Protein AF-A0A7W5LSJ2-F1 (afdb_monomer_lite)

pLDDT: mean 82.45, std 8.75, range [53.53, 94.0]

Sequence (167 aa):
MADPLIAWVVIVLGVTVALAVIAGFVVGTEAARPICLVVLALAAIGATAGIVGGLSRESAAGEIISAALGLLGGVVTYLFYTDTSRGNAVSFSALAFTCSLFLAFIEAANLRVHPDSYVFWRGECARIFSSKDVFESEATAAMVDDSFSKICRAVLNTEEQDLGLPR

Structure (mmCIF, N/CA/C/O backbone):
data_AF-A0A7W5LSJ2-F1
#
_entry.id   AF-A0A7W5LSJ2-F1
#
loop_
_atom_site.group_PDB
_atom_site.id
_atom_site.type_symbol
_atom_site.label_atom_id
_atom_site.label_alt_id
_atom_site.label_comp_id
_atom_site.label_asym_id
_atom_site.label_entity_id
_atom_site.label_seq_id
_atom_site.pdbx_PDB_ins_code
_atom_site.Cartn_x
_atom_site.Cartn_y
_atom_site.Cartn_z
_atom_site.occupancy
_atom_site.B_iso_or_equiv
_atom_site.auth_seq_id
_atom_site.auth_comp_id
_atom_site.auth_asym_id
_atom_site.auth_atom_id
_atom_site.pdbx_PDB_model_num
ATOM 1 N N . MET A 1 1 ? -3.322 -10.236 -11.792 1.00 53.53 1 MET A N 1
ATOM 2 C CA . MET A 1 1 ? -3.091 -9.139 -10.829 1.00 53.53 1 MET A CA 1
ATOM 3 C C . MET A 1 1 ? -4.311 -9.080 -9.935 1.00 53.53 1 MET A C 1
ATOM 5 O O . MET A 1 1 ? -5.410 -9.164 -10.472 1.00 53.53 1 MET A O 1
ATOM 9 N N . ALA A 1 2 ? -4.144 -9.066 -8.612 1.00 63.50 2 ALA A N 1
ATOM 10 C CA . ALA A 1 2 ? -5.288 -8.885 -7.725 1.00 63.50 2 ALA A CA 1
ATOM 11 C C . ALA A 1 2 ? -5.859 -7.480 -7.957 1.00 63.50 2 ALA A C 1
ATOM 13 O O . ALA A 1 2 ? -5.105 -6.512 -8.037 1.00 63.50 2 ALA A O 1
ATOM 14 N N . ASP A 1 3 ? -7.175 -7.388 -8.123 1.00 86.81 3 ASP A N 1
ATOM 15 C CA . ASP A 1 3 ? -7.869 -6.106 -8.211 1.00 86.81 3 ASP A CA 1
ATOM 16 C C . ASP A 1 3 ? -7.625 -5.331 -6.898 1.00 86.81 3 ASP A C 1
ATOM 18 O O . ASP A 1 3 ? -7.761 -5.932 -5.822 1.00 86.81 3 ASP A O 1
ATOM 22 N N . PRO A 1 4 ? -7.260 -4.034 -6.935 1.00 86.00 4 PRO A N 1
ATOM 23 C CA . PRO A 1 4 ? -7.092 -3.224 -5.728 1.00 86.00 4 PRO A CA 1
ATOM 24 C C . PRO A 1 4 ? -8.313 -3.278 -4.795 1.00 86.00 4 PRO A C 1
ATOM 26 O O . PRO A 1 4 ? -8.150 -3.198 -3.579 1.00 86.00 4 PRO A O 1
ATOM 29 N N . LEU A 1 5 ? -9.523 -3.492 -5.324 1.00 88.81 5 LEU A N 1
ATOM 30 C CA . LEU A 1 5 ? -10.729 -3.704 -4.520 1.00 88.81 5 LEU A CA 1
ATOM 31 C C . LEU A 1 5 ? -10.684 -5.016 -3.729 1.00 88.81 5 LEU A C 1
ATOM 33 O O . LEU A 1 5 ? -11.071 -5.046 -2.562 1.00 88.81 5 LEU A O 1
ATOM 37 N N . ILE A 1 6 ? -10.186 -6.097 -4.333 1.00 91.31 6 ILE A N 1
ATOM 38 C CA . ILE A 1 6 ? -10.040 -7.389 -3.651 1.00 91.31 6 ILE A CA 1
ATOM 39 C C . ILE A 1 6 ? -8.989 -7.264 -2.545 1.00 91.31 6 ILE A C 1
ATOM 41 O O . ILE A 1 6 ? -9.245 -7.679 -1.414 1.00 91.31 6 ILE A O 1
ATOM 45 N N . ALA A 1 7 ? -7.844 -6.640 -2.844 1.00 89.12 7 ALA A N 1
ATOM 46 C CA . ALA A 1 7 ? -6.806 -6.370 -1.850 1.00 89.12 7 ALA A CA 1
ATOM 47 C C . ALA A 1 7 ? -7.350 -5.536 -0.679 1.00 89.12 7 ALA A C 1
ATOM 49 O O . ALA A 1 7 ? -7.139 -5.886 0.482 1.00 89.12 7 ALA A O 1
ATOM 50 N N . TRP A 1 8 ? -8.127 -4.488 -0.975 1.00 93.12 8 TRP A N 1
ATOM 51 C CA . TRP A 1 8 ? -8.777 -3.656 0.036 1.00 93.12 8 TRP A CA 1
ATOM 52 C C . TRP A 1 8 ? -9.669 -4.476 0.972 1.00 93.12 8 TRP A C 1
ATOM 54 O O . TRP A 1 8 ? -9.497 -4.423 2.190 1.00 93.12 8 TRP A O 1
ATOM 64 N N . VAL A 1 9 ? -10.588 -5.276 0.416 1.00 94.00 9 VAL A N 1
ATOM 65 C CA . VAL A 1 9 ? -11.528 -6.090 1.205 1.00 94.00 9 VAL A CA 1
ATOM 66 C C . VAL A 1 9 ? -10.777 -7.082 2.092 1.00 94.00 9 VAL A C 1
ATOM 68 O O . VAL A 1 9 ? -11.093 -7.207 3.277 1.00 94.00 9 VAL A O 1
ATOM 71 N N . VAL A 1 10 ? -9.764 -7.757 1.543 1.00 93.44 10 VAL A N 1
ATOM 72 C CA . VAL A 1 10 ? -8.959 -8.741 2.281 1.00 93.44 10 VAL A CA 1
ATOM 73 C C . VAL A 1 10 ? -8.215 -8.086 3.442 1.00 93.44 10 VAL A C 1
ATOM 75 O O . VAL A 1 10 ? -8.225 -8.625 4.547 1.00 93.44 10 VAL A O 1
ATOM 78 N N . ILE A 1 11 ? -7.613 -6.915 3.228 1.00 92.50 11 ILE A N 1
ATOM 79 C CA . ILE A 1 11 ? -6.856 -6.209 4.267 1.00 92.50 11 ILE A CA 1
ATOM 80 C C . ILE A 1 11 ? -7.792 -5.687 5.359 1.00 92.50 11 ILE A C 1
ATOM 82 O O . ILE A 1 11 ? -7.531 -5.915 6.540 1.00 92.50 11 ILE A O 1
ATOM 86 N N . VAL A 1 12 ? -8.904 -5.040 4.992 1.00 93.12 12 VAL A N 1
ATOM 87 C CA . VAL A 1 12 ? -9.864 -4.496 5.967 1.00 93.12 12 VAL A CA 1
ATOM 88 C C . VAL A 1 12 ? -10.459 -5.610 6.819 1.00 93.12 12 VAL A C 1
ATOM 90 O O . VAL A 1 12 ? -10.430 -5.523 8.049 1.00 93.12 12 VAL A O 1
ATOM 93 N N . LEU A 1 13 ? -10.964 -6.677 6.192 1.00 93.19 13 LEU A N 1
ATOM 94 C CA . LEU A 1 13 ? -11.554 -7.796 6.924 1.00 93.19 13 LEU A CA 1
ATOM 95 C C . LEU A 1 13 ? -10.499 -8.565 7.721 1.00 93.19 13 LEU A C 1
ATOM 97 O O . LEU A 1 13 ? -10.738 -8.877 8.884 1.00 93.19 13 LEU A O 1
ATOM 101 N N . GLY A 1 14 ? -9.324 -8.818 7.142 1.00 92.31 14 GLY A N 1
ATOM 102 C CA . GLY A 1 14 ? -8.236 -9.535 7.805 1.00 92.31 14 GLY A CA 1
ATOM 103 C C . GLY A 1 14 ? -7.749 -8.823 9.067 1.00 92.31 14 GLY A C 1
ATOM 104 O O . GLY A 1 14 ? -7.696 -9.434 10.135 1.00 92.31 14 GLY A O 1
ATOM 105 N N . VAL A 1 15 ? -7.471 -7.517 8.974 1.00 91.75 15 VAL A N 1
ATOM 106 C CA . VAL A 1 15 ? -7.047 -6.700 10.124 1.00 91.75 15 VAL A CA 1
ATOM 107 C C . VAL A 1 15 ? -8.164 -6.606 11.162 1.00 91.75 15 VAL A C 1
ATOM 109 O O . VAL A 1 15 ? -7.908 -6.781 12.353 1.00 91.75 15 VAL A O 1
ATOM 112 N N . THR A 1 16 ? -9.410 -6.393 10.732 1.00 90.12 16 THR A N 1
ATOM 113 C CA . THR A 1 16 ? -10.546 -6.282 11.660 1.00 90.12 16 THR A CA 1
ATOM 114 C C . THR A 1 16 ? -10.780 -7.581 12.421 1.00 90.12 16 THR A C 1
ATOM 116 O O . THR A 1 16 ? -10.920 -7.550 13.640 1.00 90.12 16 THR A O 1
ATOM 119 N N . VAL A 1 17 ? -10.784 -8.729 11.737 1.00 90.50 17 VAL A N 1
ATOM 120 C CA . VAL A 1 17 ? -10.979 -10.040 12.372 1.00 90.50 17 VAL A CA 1
ATOM 121 C C . VAL A 1 17 ? -9.828 -10.354 13.323 1.00 90.50 17 VAL A C 1
ATOM 123 O O . VAL A 1 17 ? -10.081 -10.736 14.465 1.00 90.50 17 VAL A O 1
ATOM 126 N N . ALA A 1 18 ? -8.577 -10.139 12.902 1.00 89.88 18 ALA A N 1
ATOM 127 C CA . ALA A 1 18 ? -7.412 -10.384 13.751 1.00 89.88 18 ALA A CA 1
ATOM 128 C C . ALA A 1 18 ? -7.479 -9.570 15.054 1.00 89.88 18 ALA A C 1
ATOM 130 O O . ALA A 1 18 ? -7.284 -10.111 16.144 1.00 89.88 18 ALA A O 1
ATOM 131 N N . LEU A 1 19 ? -7.827 -8.285 14.961 1.00 87.56 19 LEU A N 1
ATOM 132 C CA . LEU A 1 19 ? -7.920 -7.412 16.129 1.00 87.56 19 LEU A CA 1
ATOM 133 C C . LEU A 1 19 ? -9.171 -7.648 16.965 1.00 87.56 19 LEU A C 1
ATOM 135 O O . LEU A 1 19 ? -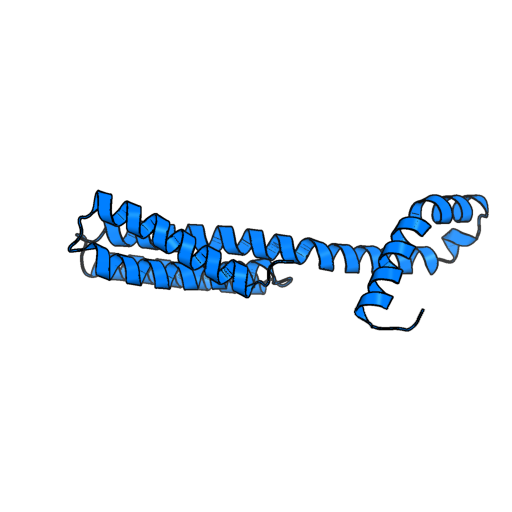9.097 -7.526 18.185 1.00 87.56 19 LEU A O 1
ATOM 139 N N . ALA A 1 20 ? -10.289 -8.041 16.357 1.00 85.56 20 ALA A N 1
ATOM 140 C CA . ALA A 1 20 ? -11.491 -8.430 17.085 1.00 85.56 20 ALA A CA 1
ATOM 141 C C . ALA A 1 20 ? -11.255 -9.684 17.940 1.00 85.56 20 ALA A C 1
ATOM 143 O O . ALA A 1 20 ? -11.709 -9.732 19.084 1.00 85.56 20 ALA A O 1
ATOM 144 N N . VAL A 1 21 ? -10.502 -10.667 17.427 1.00 87.19 21 VAL A N 1
ATOM 145 C CA . VAL A 1 21 ? -10.105 -11.853 18.203 1.00 87.19 21 VAL A CA 1
ATOM 146 C C . VAL A 1 21 ? -9.248 -11.435 19.398 1.00 87.19 21 VAL A C 1
ATOM 148 O O . VAL A 1 21 ? -9.568 -11.796 20.528 1.00 87.19 21 VAL A O 1
ATOM 151 N N . ILE A 1 22 ? -8.214 -10.616 19.181 1.00 86.31 22 ILE A N 1
ATOM 152 C CA . ILE A 1 22 ? -7.331 -10.149 20.265 1.00 86.31 22 ILE A CA 1
ATOM 153 C C . ILE A 1 22 ? -8.119 -9.331 21.302 1.00 86.31 22 ILE A C 1
ATOM 155 O O . ILE A 1 22 ? -7.983 -9.561 22.503 1.00 86.31 22 ILE A O 1
ATOM 159 N N . ALA A 1 23 ? -8.988 -8.419 20.862 1.00 82.81 23 ALA A N 1
ATOM 160 C CA . ALA A 1 23 ? -9.828 -7.619 21.749 1.00 82.81 23 ALA A CA 1
ATOM 161 C C . ALA A 1 23 ? -10.796 -8.486 22.573 1.00 82.81 23 ALA A C 1
ATOM 163 O O . ALA A 1 23 ? -10.977 -8.227 23.762 1.00 82.81 23 ALA A O 1
ATOM 164 N N . GLY A 1 24 ? -11.368 -9.540 21.980 1.00 82.25 24 GLY A N 1
ATOM 165 C CA . GLY A 1 24 ? -12.235 -10.492 22.680 1.00 82.25 24 GLY A CA 1
ATOM 166 C C . GLY A 1 24 ? -11.519 -11.249 23.802 1.00 82.25 24 GLY A C 1
ATOM 167 O O . GLY A 1 24 ? -12.108 -11.456 24.861 1.00 82.25 24 GLY A O 1
ATOM 168 N N . PHE A 1 25 ? -10.240 -11.590 23.610 1.00 84.25 25 PHE A N 1
ATOM 169 C CA . PHE A 1 25 ? -9.410 -12.217 24.645 1.00 84.25 25 PHE A CA 1
ATOM 170 C C . PHE A 1 25 ? -8.996 -11.249 25.762 1.00 84.25 25 PHE A C 1
ATOM 172 O O . PHE A 1 25 ? -8.916 -11.658 26.917 1.00 84.25 25 PHE A O 1
ATOM 179 N N . VAL A 1 26 ? -8.717 -9.983 25.433 1.00 82.50 26 VAL A N 1
ATOM 180 C CA . VAL A 1 26 ? -8.125 -9.019 26.381 1.00 82.50 26 VAL A CA 1
ATOM 181 C C . VAL A 1 26 ? -9.175 -8.226 27.166 1.00 82.50 26 VAL A C 1
ATOM 183 O O . VAL A 1 26 ? -8.969 -7.944 28.343 1.00 82.50 26 VAL A O 1
ATOM 186 N N . VAL A 1 27 ? -10.281 -7.831 26.529 1.00 76.62 27 VAL A N 1
ATOM 187 C CA . VAL A 1 27 ? -11.228 -6.834 27.072 1.00 76.62 27 VAL A CA 1
ATOM 188 C C . VAL A 1 27 ? -12.566 -7.464 27.499 1.00 76.62 27 VAL A C 1
ATOM 190 O O . VAL A 1 27 ? -13.343 -6.844 28.221 1.00 76.62 27 VAL A O 1
ATOM 193 N N . GLY A 1 28 ? -12.833 -8.715 27.111 1.00 71.50 28 GLY A N 1
ATOM 194 C CA . GLY A 1 28 ? -14.108 -9.389 27.367 1.00 71.50 28 GLY A CA 1
ATOM 195 C C . GLY A 1 28 ? -15.213 -9.001 26.372 1.00 71.50 28 GLY A C 1
ATOM 196 O O . GLY A 1 28 ? -15.131 -8.007 25.648 1.00 71.50 28 GLY A O 1
ATOM 197 N N . THR A 1 29 ? -16.265 -9.820 26.300 1.00 71.69 29 THR A N 1
ATOM 198 C CA . THR A 1 29 ? -17.254 -9.799 25.203 1.00 71.69 29 THR A CA 1
ATOM 199 C C . THR A 1 29 ? -18.197 -8.590 25.209 1.00 71.69 29 THR A C 1
ATOM 201 O O . THR A 1 29 ? -18.661 -8.184 24.146 1.00 71.69 29 THR A O 1
ATOM 204 N N . GLU A 1 30 ? -18.458 -7.988 26.372 1.00 69.62 30 GLU A N 1
ATOM 205 C CA . GLU A 1 30 ? -19.397 -6.862 26.545 1.00 69.62 30 GLU A CA 1
ATOM 206 C C . GLU A 1 30 ? -18.900 -5.570 25.865 1.00 69.62 30 GLU A C 1
ATOM 208 O O . GLU A 1 30 ? -19.657 -4.878 25.184 1.00 69.62 30 GLU A O 1
ATOM 213 N N . ALA A 1 31 ? -17.600 -5.268 25.974 1.00 69.19 31 ALA A N 1
ATOM 214 C CA . ALA A 1 31 ? -16.986 -4.078 25.376 1.00 69.19 31 ALA A CA 1
ATOM 215 C C . ALA A 1 31 ? -16.430 -4.317 23.958 1.00 69.19 31 ALA A C 1
ATOM 217 O O . ALA A 1 31 ? -16.071 -3.366 23.260 1.00 69.19 31 ALA A O 1
ATOM 218 N N . ALA A 1 32 ? -16.387 -5.569 23.492 1.00 72.00 32 ALA A N 1
ATOM 219 C CA . ALA A 1 32 ? -15.805 -5.926 22.199 1.00 72.00 32 ALA A CA 1
ATOM 220 C C . ALA A 1 32 ? -16.610 -5.387 21.003 1.00 72.00 32 ALA A C 1
ATOM 222 O O . ALA A 1 32 ? -16.033 -5.000 19.987 1.00 72.00 32 ALA A O 1
ATOM 223 N N . ARG A 1 33 ? -17.944 -5.320 21.113 1.00 78.62 33 ARG A N 1
ATOM 224 C CA . ARG A 1 33 ? -18.823 -4.897 20.011 1.00 78.62 33 ARG A CA 1
ATOM 225 C C . ARG A 1 33 ? -18.581 -3.450 19.543 1.00 78.62 33 ARG A C 1
ATOM 227 O O . ARG A 1 33 ? -18.385 -3.268 18.341 1.00 78.62 33 ARG A O 1
ATOM 234 N N . PRO A 1 34 ? -18.568 -2.424 20.421 1.00 76.88 34 PRO A N 1
ATOM 235 C CA . PRO A 1 34 ? -18.272 -1.056 19.994 1.00 76.88 34 PRO A CA 1
ATOM 236 C C . PRO A 1 34 ? -16.828 -0.895 19.500 1.00 76.88 34 PRO A C 1
ATOM 238 O O . PRO A 1 34 ? -16.602 -0.185 18.524 1.00 76.88 34 PRO A O 1
ATOM 241 N N . ILE A 1 35 ? -15.861 -1.593 20.109 1.00 77.44 35 ILE A N 1
ATOM 242 C CA . ILE A 1 35 ? -14.453 -1.561 19.680 1.00 77.44 35 ILE A CA 1
ATOM 243 C C . ILE A 1 35 ? -14.306 -2.122 18.260 1.00 77.44 35 ILE A C 1
ATOM 245 O O . ILE A 1 35 ? -13.611 -1.534 17.438 1.00 77.44 35 ILE A O 1
ATOM 249 N N . CYS A 1 36 ? -15.007 -3.212 17.943 1.00 82.75 36 CYS A N 1
ATOM 250 C CA . CYS A 1 36 ? -14.943 -3.851 16.630 1.00 82.75 36 CYS A CA 1
ATOM 251 C C . CYS A 1 36 ? -15.428 -2.924 15.500 1.00 82.75 36 CYS A C 1
ATOM 253 O O . CYS A 1 36 ? -14.802 -2.859 14.445 1.00 82.75 36 CYS A O 1
ATOM 255 N N . LEU A 1 37 ? -16.490 -2.144 15.736 1.00 84.06 37 LEU A N 1
ATOM 256 C CA . LEU A 1 37 ? -16.983 -1.166 14.757 1.00 84.06 37 LEU A CA 1
ATOM 257 C C . LEU A 1 37 ? -15.978 -0.036 14.505 1.00 84.06 37 LEU A C 1
ATOM 259 O O . LEU A 1 37 ? -15.774 0.361 13.358 1.00 84.06 37 LEU A O 1
ATOM 263 N N . VAL A 1 38 ? -15.330 0.462 15.562 1.00 83.75 38 VAL A N 1
ATOM 264 C CA . VAL A 1 38 ? -14.304 1.510 15.442 1.00 83.75 38 VAL A CA 1
ATOM 265 C C . VAL A 1 38 ? -13.070 0.980 14.710 1.00 83.75 38 VAL A C 1
ATOM 267 O O . VAL A 1 38 ? -12.558 1.644 13.810 1.00 83.75 38 VAL A O 1
ATOM 270 N N . VAL A 1 39 ? -12.633 -0.238 15.040 1.00 87.12 39 VAL A N 1
ATOM 271 C CA . VAL A 1 39 ? -11.524 -0.930 14.367 1.00 87.12 39 VAL A CA 1
ATOM 272 C C . VAL A 1 39 ? -11.818 -1.130 12.882 1.00 87.12 39 VAL A C 1
ATOM 274 O O . VAL A 1 39 ? -10.957 -0.822 12.066 1.00 87.12 39 VAL A O 1
ATOM 277 N N . LEU A 1 40 ? -13.028 -1.572 12.521 1.00 89.00 40 LEU A N 1
ATOM 278 C CA . LEU A 1 40 ? -13.442 -1.730 11.124 1.00 89.00 40 LEU A CA 1
ATOM 279 C C . LEU A 1 40 ? -13.372 -0.398 10.365 1.00 89.00 40 LEU A C 1
ATOM 281 O O . LEU A 1 40 ? -12.803 -0.335 9.277 1.00 89.00 40 LEU A O 1
ATOM 285 N N . ALA A 1 41 ? -13.935 0.669 10.939 1.00 88.12 41 ALA A N 1
ATOM 286 C CA . ALA A 1 41 ? -13.945 1.986 10.309 1.00 88.12 41 ALA A CA 1
ATOM 287 C C . ALA A 1 41 ? -12.520 2.523 10.102 1.00 88.12 41 ALA A C 1
ATOM 289 O O . ALA A 1 41 ? -12.184 3.002 9.021 1.00 88.12 41 ALA A O 1
ATOM 290 N N . LEU A 1 42 ? -11.657 2.393 11.110 1.00 88.19 42 LEU A N 1
ATOM 291 C CA . LEU A 1 42 ? -10.266 2.830 11.017 1.00 88.19 42 LEU A CA 1
ATOM 292 C C . LEU A 1 42 ? -9.429 1.955 10.088 1.00 88.19 42 LEU A C 1
ATOM 294 O O . LEU A 1 42 ? -8.573 2.487 9.387 1.00 88.19 42 LEU A O 1
ATOM 298 N N . ALA A 1 43 ? -9.692 0.649 10.037 1.00 90.50 43 ALA A N 1
ATOM 299 C CA . ALA A 1 43 ? -9.058 -0.247 9.079 1.00 90.50 43 ALA A CA 1
ATOM 300 C C . ALA A 1 43 ? -9.454 0.109 7.639 1.00 90.50 43 ALA A C 1
ATOM 302 O O . ALA A 1 43 ? -8.604 0.120 6.755 1.00 90.50 43 ALA A O 1
ATOM 303 N N . ALA A 1 44 ? -10.723 0.458 7.405 1.00 91.25 44 ALA A N 1
ATOM 304 C CA . ALA A 1 44 ? -11.195 0.936 6.109 1.00 91.25 44 ALA A CA 1
ATOM 305 C C . ALA A 1 44 ? -10.501 2.243 5.701 1.00 91.25 44 ALA A C 1
ATOM 307 O O . ALA A 1 44 ? -9.968 2.325 4.595 1.00 91.25 44 ALA A O 1
ATOM 308 N N . ILE A 1 45 ? -10.441 3.232 6.601 1.00 90.00 45 ILE A N 1
ATOM 309 C CA . ILE A 1 45 ? -9.762 4.512 6.343 1.00 90.00 45 ILE A CA 1
ATOM 310 C C . ILE A 1 45 ? -8.267 4.281 6.081 1.00 90.00 45 ILE A C 1
ATOM 312 O O . ILE A 1 45 ? -7.746 4.754 5.070 1.00 90.00 45 ILE A O 1
ATOM 316 N N . GLY A 1 46 ? -7.590 3.511 6.936 1.00 89.31 46 GLY A N 1
ATOM 317 C CA . GLY A 1 46 ? -6.176 3.175 6.774 1.00 89.31 46 GLY A CA 1
ATOM 318 C C . GLY A 1 46 ? -5.908 2.476 5.444 1.00 89.31 46 GLY A C 1
ATOM 319 O O . GLY A 1 46 ? -5.063 2.934 4.678 1.00 89.31 46 GLY A O 1
ATOM 320 N N . ALA A 1 47 ? -6.692 1.451 5.099 1.00 9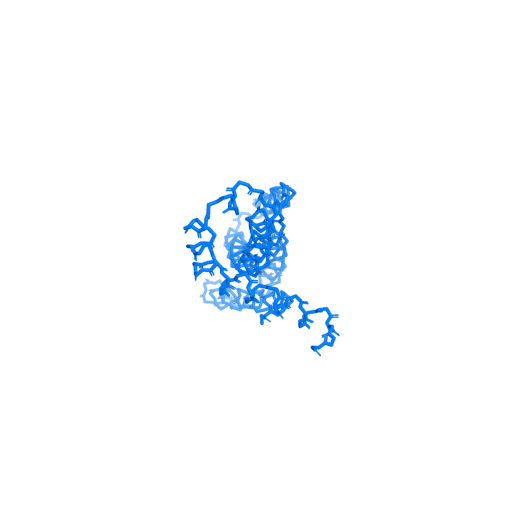1.31 47 ALA A N 1
ATOM 321 C CA . ALA A 1 47 ? -6.572 0.754 3.822 1.00 91.31 47 ALA A CA 1
ATOM 322 C C . ALA A 1 47 ? -6.825 1.677 2.619 1.00 91.31 47 ALA A C 1
ATOM 324 O O . ALA A 1 47 ? -6.077 1.617 1.648 1.00 91.31 47 ALA A O 1
ATOM 325 N N . THR A 1 48 ? -7.827 2.566 2.669 1.00 91.00 48 THR A N 1
ATOM 326 C CA . THR A 1 48 ? -8.045 3.536 1.578 1.00 91.00 48 THR A CA 1
ATOM 327 C C . THR A 1 48 ? -6.861 4.485 1.411 1.00 91.00 48 THR A C 1
ATOM 329 O O . THR A 1 48 ? -6.383 4.661 0.292 1.00 91.00 48 THR A O 1
ATOM 332 N N . ALA A 1 49 ? -6.337 5.041 2.507 1.00 89.62 49 ALA A N 1
ATOM 333 C CA . ALA A 1 49 ? -5.168 5.913 2.469 1.00 89.62 49 ALA A CA 1
ATOM 334 C C . ALA A 1 49 ? -3.926 5.169 1.952 1.00 89.62 49 ALA A C 1
ATOM 336 O O . ALA A 1 49 ? -3.174 5.717 1.151 1.00 89.62 49 ALA A O 1
ATOM 337 N N . GLY A 1 50 ? -3.745 3.909 2.359 1.00 89.25 50 GLY A N 1
ATOM 338 C CA . GLY A 1 50 ? -2.662 3.048 1.896 1.00 89.25 50 GLY A CA 1
ATOM 339 C C . GLY A 1 50 ? -2.745 2.754 0.400 1.00 89.25 50 GLY A C 1
ATOM 340 O O . GLY A 1 50 ? -1.765 2.976 -0.303 1.00 89.25 50 GLY A O 1
ATOM 341 N N . ILE A 1 51 ? -3.910 2.337 -0.113 1.00 90.50 51 ILE A N 1
ATOM 342 C CA . ILE A 1 51 ? -4.079 2.057 -1.549 1.00 90.50 51 ILE A CA 1
ATOM 343 C C . ILE A 1 51 ? -3.851 3.313 -2.381 1.00 90.50 51 ILE A C 1
ATOM 345 O O . ILE A 1 51 ? -3.076 3.287 -3.336 1.00 90.50 51 ILE A O 1
ATOM 349 N N . VAL A 1 52 ? -4.504 4.419 -2.019 1.00 89.06 52 VAL A N 1
ATOM 350 C CA . VAL A 1 52 ? -4.367 5.673 -2.769 1.00 89.06 52 VAL A CA 1
ATOM 351 C C . VAL A 1 52 ? -2.922 6.172 -2.708 1.00 89.06 52 VAL A C 1
ATOM 353 O O . VAL A 1 52 ? -2.372 6.580 -3.729 1.00 89.06 52 VAL A O 1
ATOM 356 N N . GLY A 1 53 ? -2.278 6.075 -1.542 1.00 87.69 53 GLY A N 1
ATOM 357 C CA . GLY A 1 53 ? -0.875 6.435 -1.369 1.00 87.69 53 GLY A CA 1
ATOM 358 C C . GLY A 1 53 ? 0.082 5.559 -2.182 1.00 87.69 53 GLY A C 1
ATOM 359 O O . GLY A 1 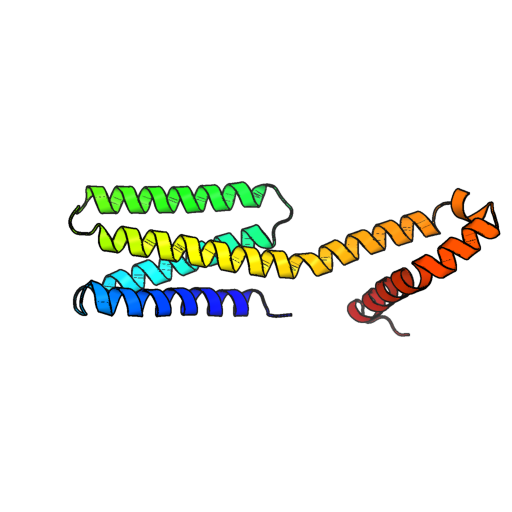53 ? 0.988 6.090 -2.814 1.00 87.69 53 GLY A O 1
ATOM 360 N N . GLY A 1 54 ? -0.125 4.240 -2.206 1.00 86.44 54 GLY A N 1
ATOM 361 C CA . GLY A 1 54 ? 0.743 3.301 -2.922 1.00 86.44 54 GLY A CA 1
ATOM 362 C C . GLY A 1 54 ? 0.577 3.351 -4.445 1.00 86.44 54 GLY A C 1
ATOM 363 O O . GLY A 1 54 ? 1.553 3.180 -5.175 1.00 86.44 54 GLY A O 1
ATOM 364 N 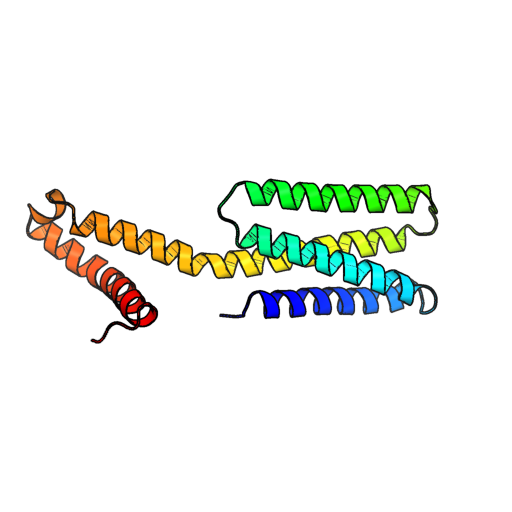N . LEU A 1 55 ? -0.635 3.639 -4.936 1.00 86.75 55 LEU A N 1
ATOM 365 C CA . LEU A 1 55 ? -0.899 3.804 -6.371 1.00 86.75 55 LEU A CA 1
ATOM 366 C C . LEU A 1 55 ? -0.471 5.181 -6.903 1.00 86.75 55 LEU A C 1
ATOM 368 O O . LEU A 1 55 ? -0.179 5.311 -8.093 1.00 86.75 55 LEU A O 1
ATOM 372 N N . SER A 1 56 ? -0.435 6.215 -6.060 1.00 84.06 56 SER A N 1
ATOM 373 C CA . SER A 1 56 ? -0.151 7.580 -6.509 1.00 84.06 56 SER A CA 1
ATOM 374 C C . SER A 1 56 ? 1.325 7.792 -6.860 1.00 84.06 56 SER A C 1
ATOM 376 O O . SER A 1 56 ? 2.229 7.377 -6.132 1.00 84.06 56 SER A O 1
ATOM 378 N N . ARG A 1 57 ? 1.573 8.476 -7.988 1.00 72.56 57 ARG A N 1
ATOM 379 C CA . ARG A 1 57 ? 2.907 8.933 -8.422 1.00 72.56 57 ARG A CA 1
ATOM 380 C C . ARG A 1 57 ? 3.281 10.314 -7.889 1.00 72.56 57 ARG A C 1
ATOM 382 O O . ARG A 1 57 ? 4.443 10.700 -7.978 1.00 72.56 57 ARG A O 1
ATOM 389 N N . GLU A 1 58 ? 2.308 11.043 -7.361 1.00 74.00 58 GLU A N 1
ATOM 390 C CA . GLU A 1 58 ? 2.440 12.452 -7.010 1.00 74.00 58 GLU A CA 1
ATOM 391 C C . GLU A 1 58 ? 2.594 12.657 -5.502 1.00 74.00 58 GLU A C 1
ATOM 393 O O . GLU A 1 58 ? 2.140 11.852 -4.683 1.00 74.00 58 GLU A O 1
ATOM 398 N N . SER A 1 59 ? 3.173 13.801 -5.129 1.00 60.34 59 SER A N 1
ATOM 399 C CA . SER A 1 59 ? 3.308 14.253 -3.738 1.00 60.34 59 SER A CA 1
ATOM 400 C C . SER A 1 59 ? 1.976 14.338 -2.979 1.00 60.34 59 SER A C 1
ATOM 402 O O . SER A 1 59 ? 1.990 14.359 -1.750 1.00 60.34 59 SER A O 1
ATOM 404 N N . ALA A 1 60 ? 0.835 14.306 -3.681 1.00 60.44 60 ALA A N 1
ATOM 405 C CA . ALA A 1 60 ? -0.509 14.205 -3.109 1.00 60.44 60 ALA A CA 1
ATOM 406 C C . ALA A 1 60 ? -0.682 13.001 -2.157 1.00 60.44 60 ALA A C 1
ATOM 408 O O . ALA A 1 60 ? -1.467 13.064 -1.211 1.00 60.44 60 ALA A O 1
ATOM 409 N N . ALA A 1 61 ? 0.097 11.925 -2.335 1.00 65.38 61 ALA A N 1
ATOM 410 C CA . ALA A 1 61 ? 0.130 10.808 -1.386 1.00 65.38 61 ALA A CA 1
ATOM 411 C C . ALA A 1 61 ? 0.544 11.251 0.032 1.00 65.38 61 ALA A C 1
ATOM 413 O O . ALA A 1 61 ? -0.001 10.764 1.024 1.00 65.38 61 ALA A O 1
ATOM 414 N N . GLY A 1 62 ? 1.473 12.208 0.131 1.00 68.12 62 GLY A N 1
ATOM 415 C CA . GLY A 1 62 ? 1.931 12.759 1.405 1.00 68.12 62 GLY A CA 1
ATOM 416 C C . GLY A 1 62 ? 0.841 13.547 2.133 1.00 68.12 62 GLY A C 1
ATOM 417 O O . GLY A 1 62 ? 0.739 13.467 3.358 1.00 68.12 62 GLY A O 1
ATOM 418 N N . GLU A 1 63 ? -0.021 14.248 1.393 1.00 78.19 63 GLU A N 1
ATOM 419 C CA . GLU A 1 63 ? -1.142 15.008 1.959 1.00 78.19 63 GLU A CA 1
ATOM 420 C C . GLU A 1 63 ? -2.228 14.085 2.521 1.00 78.19 63 GLU A C 1
ATOM 422 O O . GLU A 1 63 ? -2.721 14.314 3.625 1.00 78.19 63 GLU A O 1
ATOM 427 N N . ILE A 1 64 ? -2.548 12.995 1.815 1.00 78.94 64 ILE A N 1
ATOM 428 C CA . ILE A 1 64 ? -3.564 12.021 2.246 1.00 78.94 64 ILE A CA 1
ATOM 429 C C . ILE A 1 64 ? -3.118 11.286 3.511 1.00 78.94 64 ILE A C 1
ATOM 431 O O . ILE A 1 64 ? -3.898 11.155 4.455 1.00 78.94 64 ILE A O 1
ATOM 435 N N . ILE A 1 65 ? -1.858 10.844 3.564 1.00 75.88 65 ILE A N 1
ATOM 436 C CA . ILE A 1 65 ? -1.305 10.194 4.759 1.00 75.88 65 ILE A CA 1
ATOM 437 C C . ILE A 1 65 ? -1.301 11.175 5.940 1.00 75.88 65 ILE A C 1
ATOM 439 O O . ILE A 1 65 ? -1.696 10.806 7.046 1.00 75.88 65 ILE A O 1
ATOM 443 N N . SER A 1 66 ? -0.932 12.438 5.704 1.00 79.38 66 SER A N 1
ATOM 444 C CA . SER A 1 66 ? -0.944 13.481 6.739 1.00 79.38 66 SER A CA 1
ATOM 445 C C . SER A 1 66 ? -2.357 13.770 7.254 1.00 79.38 66 SER A C 1
ATOM 447 O O . SER A 1 66 ? -2.562 13.858 8.464 1.00 79.38 66 SER A O 1
ATOM 449 N N . ALA A 1 67 ? -3.348 13.852 6.363 1.00 82.00 67 ALA A N 1
ATOM 450 C CA . ALA A 1 67 ? -4.750 14.032 6.730 1.00 82.00 67 ALA A CA 1
ATOM 451 C C . ALA A 1 67 ? -5.285 12.838 7.537 1.00 82.00 67 ALA A C 1
ATOM 453 O O . ALA A 1 67 ? -5.971 13.022 8.543 1.00 82.00 67 ALA A O 1
ATOM 454 N N . ALA A 1 68 ? -4.928 11.615 7.140 1.00 80.19 68 ALA A N 1
ATOM 455 C CA . ALA A 1 68 ? -5.345 10.400 7.828 1.00 80.19 68 ALA A CA 1
ATOM 456 C C . ALA A 1 68 ? -4.713 10.282 9.231 1.00 80.19 68 ALA A C 1
ATOM 458 O O . ALA A 1 68 ? -5.404 9.944 10.194 1.00 80.19 68 ALA A O 1
ATOM 459 N N . LEU A 1 69 ? -3.434 10.647 9.379 1.00 78.94 69 LEU A N 1
ATOM 460 C CA . LEU A 1 69 ? -2.762 10.747 10.681 1.00 78.94 69 LEU A CA 1
ATOM 461 C C . LEU A 1 69 ? -3.353 11.860 11.557 1.00 78.94 69 LEU A C 1
ATOM 463 O O . LEU A 1 69 ? -3.519 11.663 12.760 1.00 78.94 69 LEU A O 1
ATOM 467 N N . GLY A 1 70 ? -3.714 13.004 10.967 1.00 82.94 70 GLY A N 1
ATOM 468 C CA . GLY A 1 70 ? -4.395 14.094 11.667 1.00 82.94 70 GLY A CA 1
ATOM 469 C C . GLY A 1 70 ? -5.766 13.676 12.202 1.00 82.94 70 GLY A C 1
ATOM 470 O O . GLY A 1 70 ? -6.088 13.948 13.360 1.00 82.94 70 GLY A O 1
ATOM 471 N N . LEU A 1 71 ? -6.544 12.943 11.400 1.00 80.56 71 LEU A N 1
ATOM 472 C CA . LEU A 1 71 ? -7.821 12.366 11.824 1.00 80.56 71 LEU A CA 1
ATOM 473 C C . LEU A 1 71 ? -7.626 11.374 12.975 1.00 80.56 71 LEU A C 1
ATOM 475 O O . LEU A 1 71 ? -8.356 11.437 13.963 1.00 80.56 71 LEU A O 1
ATOM 479 N N . LEU A 1 72 ? -6.613 10.507 12.892 1.00 80.94 72 LEU A N 1
ATOM 480 C CA . LEU A 1 72 ? -6.290 9.570 13.967 1.00 80.94 72 LEU A CA 1
ATOM 481 C C . LEU A 1 72 ? -5.894 10.303 15.251 1.00 80.94 72 LEU A C 1
ATOM 483 O O . LEU A 1 72 ? -6.418 9.982 16.315 1.00 80.94 72 LEU A O 1
ATOM 487 N N . GLY A 1 73 ? -5.036 11.320 15.154 1.00 76.69 73 GLY A N 1
ATOM 488 C CA . GLY A 1 73 ? -4.666 12.175 16.281 1.00 76.69 73 GLY A CA 1
ATOM 489 C C . GLY A 1 73 ? -5.886 12.834 16.927 1.00 76.69 73 GLY A C 1
ATOM 490 O O . GLY A 1 73 ? -6.048 12.756 18.141 1.00 76.69 73 GLY A O 1
ATOM 491 N N . GLY A 1 74 ? -6.798 13.389 16.123 1.00 79.62 74 GLY A N 1
ATOM 492 C CA . GLY A 1 74 ? -8.050 13.974 16.611 1.00 79.62 74 GLY A CA 1
ATOM 493 C C . GLY A 1 74 ? -8.953 12.962 17.324 1.00 79.62 74 GLY A C 1
ATOM 494 O O . GLY A 1 74 ? -9.472 13.255 18.401 1.00 79.62 74 GLY A O 1
ATOM 495 N N . VAL A 1 75 ? -9.094 11.752 16.774 1.00 75.50 75 VAL A N 1
ATOM 496 C CA . VAL A 1 75 ? -9.861 10.657 17.397 1.00 75.50 75 VAL A CA 1
ATOM 497 C C . VAL A 1 75 ? -9.230 10.227 18.722 1.00 75.50 75 VAL A C 1
ATOM 499 O O . VAL A 1 75 ? -9.942 10.072 19.714 1.00 75.50 75 VAL A O 1
ATOM 502 N N . VAL A 1 76 ? -7.904 10.084 18.768 1.00 73.69 76 VAL A N 1
ATOM 503 C CA . VAL A 1 76 ? -7.146 9.775 19.990 1.00 73.69 76 VAL A CA 1
ATOM 504 C C . VAL A 1 76 ? -7.394 10.852 21.047 1.00 73.69 76 VAL A C 1
ATOM 506 O O . VAL A 1 76 ? -7.807 10.526 22.158 1.00 73.69 76 VAL A O 1
ATOM 509 N N . THR A 1 77 ? -7.209 12.132 20.709 1.00 77.38 77 THR A N 1
ATOM 510 C CA . THR A 1 77 ? -7.413 13.246 21.646 1.00 77.38 77 THR A CA 1
ATOM 511 C C . THR A 1 77 ? -8.854 13.313 22.143 1.00 77.38 77 THR A C 1
ATOM 513 O O . THR A 1 77 ? -9.073 13.489 23.339 1.00 77.38 77 THR A O 1
ATOM 516 N N . TYR A 1 78 ? -9.839 13.118 21.262 1.00 77.50 78 TYR A N 1
ATOM 517 C CA . TYR A 1 78 ? -11.252 13.095 21.639 1.00 77.50 78 TYR A CA 1
ATOM 518 C C . TYR A 1 78 ? -11.577 11.945 22.605 1.00 77.50 78 TYR A C 1
ATOM 520 O O . TYR A 1 78 ? -12.236 12.154 23.625 1.00 77.50 78 TYR A O 1
ATOM 528 N N . LEU A 1 79 ? -11.085 10.734 22.329 1.00 71.25 79 LEU A N 1
ATOM 529 C CA . LEU A 1 79 ? -11.312 9.573 23.193 1.00 71.25 79 LEU A CA 1
ATOM 530 C C . LEU A 1 79 ? -10.631 9.729 24.560 1.00 71.25 79 LEU A C 1
ATOM 532 O O . LEU A 1 79 ? -11.252 9.440 25.578 1.00 71.25 79 LEU A O 1
ATOM 536 N N . PHE A 1 80 ? -9.401 10.251 24.603 1.00 69.88 80 PHE A N 1
ATOM 537 C CA . PHE A 1 80 ? -8.707 10.528 25.866 1.00 69.88 80 PHE A CA 1
ATOM 538 C C . PHE A 1 80 ? -9.340 11.671 26.668 1.00 69.88 80 PHE A C 1
ATOM 540 O O . PHE A 1 80 ? -9.307 11.631 27.895 1.00 69.88 80 PHE A O 1
ATOM 547 N N . TYR A 1 81 ? -9.912 12.677 25.999 1.00 73.81 81 TYR A N 1
ATOM 548 C CA . TYR A 1 81 ? -10.606 13.781 26.666 1.00 73.81 81 TYR A CA 1
ATOM 549 C C . TYR A 1 81 ? -11.949 13.348 27.263 1.00 73.81 81 TYR A C 1
ATOM 551 O O . TYR A 1 81 ? -12.333 13.818 28.330 1.00 73.81 81 TYR A O 1
ATOM 559 N N . THR A 1 82 ? -12.671 12.463 26.573 1.00 77.00 82 THR A N 1
ATOM 560 C CA . THR A 1 82 ? -14.007 12.028 26.998 1.00 77.00 82 THR A CA 1
ATOM 561 C C . THR A 1 82 ? -13.973 10.987 28.111 1.00 77.00 82 THR A C 1
ATOM 563 O O . THR A 1 82 ? -14.805 11.064 29.013 1.00 77.00 82 THR A O 1
ATOM 566 N N . ASP A 1 83 ? -13.050 10.018 28.070 1.00 67.25 83 ASP A N 1
ATOM 567 C CA . ASP A 1 83 ? -13.007 8.941 29.062 1.00 67.25 83 ASP A CA 1
ATOM 568 C C . ASP A 1 83 ? -11.654 8.200 29.056 1.00 67.25 83 ASP A C 1
ATOM 570 O O . ASP A 1 83 ? -11.375 7.352 28.202 1.00 67.25 83 ASP A O 1
ATOM 574 N N . THR A 1 84 ? -10.802 8.479 30.046 1.00 66.19 84 THR A N 1
ATOM 575 C CA . THR A 1 84 ? -9.460 7.882 30.179 1.00 66.19 84 THR A CA 1
ATOM 576 C C . THR A 1 84 ? -9.485 6.371 30.413 1.00 66.19 84 THR A C 1
ATOM 578 O O . THR A 1 84 ? -8.495 5.691 30.138 1.00 66.19 84 THR A O 1
ATOM 581 N N . SER A 1 85 ? -10.615 5.815 30.866 1.00 70.31 85 SER A N 1
ATOM 582 C CA . SER A 1 85 ? -10.782 4.367 31.055 1.00 70.31 85 SER A CA 1
ATOM 583 C C . SER A 1 85 ? -10.786 3.582 29.733 1.00 70.31 85 SER A C 1
ATOM 585 O O . SER A 1 85 ? -10.587 2.366 29.724 1.00 70.31 85 SER A O 1
ATOM 587 N N . ARG A 1 86 ? -10.938 4.272 28.593 1.00 68.50 86 ARG A N 1
ATOM 588 C CA . ARG A 1 86 ? -10.997 3.677 27.248 1.00 68.50 86 ARG A CA 1
ATOM 589 C C . ARG A 1 86 ? -9.642 3.566 26.550 1.00 68.50 86 ARG A C 1
ATOM 591 O O . ARG A 1 86 ? -9.606 3.317 25.344 1.00 68.50 86 ARG A O 1
ATOM 598 N N . GLY A 1 87 ? -8.531 3.695 27.281 1.00 69.12 87 GLY A N 1
ATOM 599 C CA . GLY A 1 87 ? -7.172 3.647 26.723 1.00 69.12 87 GLY A CA 1
ATOM 600 C C . GLY A 1 87 ? -6.912 2.441 25.809 1.00 69.12 87 GLY A C 1
ATOM 601 O O . GLY A 1 87 ? -6.339 2.597 24.733 1.00 69.12 87 GLY A O 1
ATOM 602 N N . ASN A 1 88 ? -7.445 1.262 26.155 1.00 75.31 88 ASN A N 1
ATOM 603 C CA . ASN A 1 88 ? -7.309 0.056 25.330 1.00 75.31 88 ASN A CA 1
ATOM 604 C C . ASN A 1 88 ? -7.968 0.204 23.950 1.00 75.31 88 ASN A C 1
ATOM 606 O O . ASN A 1 88 ? -7.397 -0.219 22.946 1.00 75.31 88 ASN A O 1
ATOM 610 N N . ALA A 1 89 ? -9.145 0.834 23.874 1.00 76.19 89 ALA A N 1
ATOM 611 C CA . ALA A 1 89 ? -9.848 1.042 22.608 1.00 76.19 89 ALA A CA 1
ATOM 612 C C . ALA A 1 89 ? -9.037 1.941 21.667 1.00 76.19 89 ALA A C 1
ATOM 614 O O . ALA A 1 89 ? -8.989 1.686 20.463 1.00 76.19 89 ALA A O 1
ATOM 615 N N . VAL A 1 90 ? -8.350 2.945 22.216 1.00 80.38 90 VAL A N 1
ATOM 616 C CA . VAL A 1 90 ? -7.481 3.845 21.452 1.00 80.38 90 VAL A CA 1
ATOM 617 C C . VAL A 1 90 ? -6.267 3.102 20.891 1.00 80.38 90 VAL A C 1
ATOM 619 O O . VAL A 1 90 ? -5.935 3.268 19.718 1.00 80.38 90 VAL A O 1
ATOM 622 N N . SER A 1 91 ? -5.641 2.224 21.679 1.00 83.25 91 SER A N 1
ATOM 623 C CA . SER A 1 91 ? -4.516 1.406 21.209 1.00 83.25 91 SER A CA 1
ATOM 624 C C . SER A 1 91 ? -4.921 0.452 20.080 1.00 83.25 91 SER A C 1
ATOM 626 O O . SER A 1 91 ? -4.235 0.400 19.059 1.00 83.25 91 SER A O 1
ATOM 628 N N . PHE A 1 92 ? -6.056 -0.248 20.209 1.00 84.00 92 PHE A N 1
ATOM 629 C CA . PHE A 1 92 ? -6.574 -1.118 19.140 1.00 84.00 92 PHE A CA 1
ATOM 630 C C . PHE A 1 92 ? -6.913 -0.336 17.868 1.00 84.00 92 PHE A C 1
ATOM 632 O O . PHE A 1 92 ? -6.621 -0.791 16.766 1.00 84.00 92 PHE A O 1
ATOM 639 N N . SER A 1 93 ? -7.481 0.857 18.029 1.00 83.50 93 SER A N 1
ATOM 640 C CA . SER A 1 93 ? -7.819 1.780 16.945 1.00 83.50 93 SER A CA 1
ATOM 641 C C . SER A 1 93 ? -6.582 2.230 16.165 1.00 83.50 93 SER A C 1
ATOM 643 O O . SER A 1 93 ? -6.537 2.128 14.937 1.00 83.50 93 SER A O 1
ATOM 645 N N . ALA A 1 94 ? -5.547 2.676 16.882 1.00 85.44 94 ALA A N 1
ATOM 646 C CA . ALA A 1 94 ? -4.291 3.104 16.281 1.00 85.44 94 ALA A CA 1
ATOM 647 C C . ALA A 1 94 ? -3.588 1.953 15.548 1.00 85.44 94 ALA A C 1
ATOM 649 O O . ALA A 1 94 ? -3.074 2.131 14.441 1.00 85.44 94 ALA A O 1
ATOM 650 N N . LEU A 1 95 ? -3.609 0.757 16.141 1.00 87.81 95 LEU A N 1
ATOM 651 C CA . LEU A 1 95 ? -2.999 -0.427 15.550 1.00 87.81 95 LEU A CA 1
ATOM 652 C C . LEU A 1 95 ? -3.758 -0.900 14.298 1.00 87.81 95 LEU A C 1
ATOM 654 O O . LEU A 1 95 ? -3.126 -1.186 13.284 1.00 87.81 95 LEU A O 1
ATOM 658 N N . ALA A 1 96 ? -5.095 -0.889 14.322 1.00 88.62 96 ALA A N 1
ATOM 659 C CA . ALA A 1 96 ? -5.935 -1.201 13.163 1.00 88.62 96 ALA A CA 1
ATOM 660 C C . ALA A 1 96 ? -5.638 -0.296 11.968 1.00 88.62 96 ALA A C 1
ATOM 662 O O . ALA A 1 96 ? -5.403 -0.773 10.854 1.00 88.62 96 ALA A O 1
ATOM 663 N N . PHE A 1 97 ? -5.603 1.013 12.211 1.00 89.31 97 PHE A N 1
ATOM 664 C CA . PHE A 1 97 ? -5.275 1.990 11.182 1.00 89.31 97 PHE A CA 1
ATOM 665 C C . PHE A 1 97 ? -3.856 1.787 10.638 1.00 89.31 97 PHE A C 1
ATOM 667 O O . PHE A 1 97 ? -3.659 1.746 9.428 1.00 89.31 97 PHE A O 1
ATOM 674 N N . THR A 1 98 ? -2.868 1.613 11.519 1.00 88.88 98 THR A N 1
ATOM 675 C CA . THR A 1 98 ? -1.460 1.510 11.108 1.00 88.88 98 THR A CA 1
ATOM 676 C C . THR A 1 98 ? -1.206 0.244 10.289 1.00 88.88 98 THR A C 1
ATOM 678 O O . THR A 1 98 ? -0.589 0.311 9.227 1.00 88.88 98 THR A O 1
ATOM 681 N N . CYS A 1 99 ? -1.718 -0.907 10.738 1.00 90.56 99 CYS A N 1
ATOM 682 C CA . CYS A 1 99 ? -1.567 -2.173 10.020 1.00 90.56 99 CYS A CA 1
ATOM 683 C C . CYS A 1 99 ? -2.276 -2.153 8.662 1.00 90.56 99 CYS A C 1
ATOM 685 O O . CYS A 1 99 ? -1.690 -2.571 7.665 1.00 90.56 99 CYS A O 1
ATOM 687 N N . SER A 1 100 ? -3.515 -1.657 8.6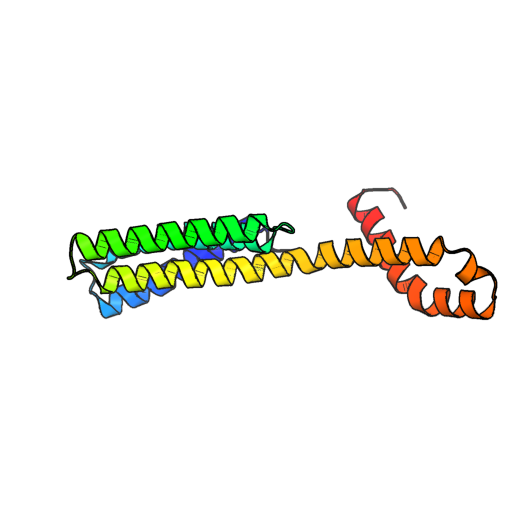10 1.00 91.19 100 SER A N 1
ATOM 688 C CA . SER A 1 100 ? -4.269 -1.579 7.353 1.00 91.19 100 SER A CA 1
ATOM 689 C C . SER A 1 100 ? -3.619 -0.631 6.347 1.00 91.19 100 SER A C 1
ATOM 691 O O . SER A 1 100 ? -3.470 -1.009 5.189 1.00 91.19 100 SER A O 1
ATOM 693 N N . LEU A 1 101 ? -3.162 0.546 6.790 1.00 90.25 101 LEU A N 1
ATOM 694 C CA . LEU A 1 101 ? -2.448 1.502 5.946 1.00 90.25 101 LEU A CA 1
ATOM 695 C C . LEU A 1 101 ? -1.170 0.896 5.378 1.00 90.25 101 LEU A C 1
ATOM 697 O O . LEU A 1 101 ? -0.949 0.963 4.172 1.00 90.25 101 LEU A O 1
ATOM 701 N N . PHE A 1 102 ? -0.349 0.277 6.225 1.00 90.31 102 PHE A N 1
ATOM 702 C CA . PHE A 1 102 ? 0.937 -0.269 5.805 1.00 90.31 102 PHE A CA 1
ATOM 703 C C . PHE A 1 102 ? 0.786 -1.424 4.806 1.00 90.31 102 PHE A C 1
ATOM 705 O O . PHE A 1 102 ? 1.433 -1.423 3.760 1.00 90.31 102 PHE A O 1
ATOM 712 N N . LEU A 1 103 ? -0.101 -2.383 5.094 1.00 92.50 103 LEU A N 1
ATOM 713 C CA . LEU A 1 103 ? -0.353 -3.519 4.203 1.00 92.50 103 LEU A CA 1
ATOM 714 C C . LEU A 1 103 ? -0.929 -3.061 2.860 1.00 92.50 103 LEU A C 1
ATOM 716 O O . LEU A 1 103 ? -0.467 -3.499 1.809 1.00 92.50 103 LEU A O 1
ATOM 720 N N . ALA A 1 104 ? -1.899 -2.145 2.894 1.00 91.31 104 ALA A N 1
ATOM 721 C CA . ALA A 1 104 ? -2.518 -1.611 1.688 1.00 91.31 104 ALA A CA 1
ATOM 722 C C . ALA A 1 104 ? -1.532 -0.809 0.839 1.00 91.31 104 ALA A C 1
ATOM 724 O O . ALA A 1 104 ? -1.557 -0.913 -0.384 1.00 91.31 104 ALA A O 1
ATOM 725 N N . PHE A 1 105 ? -0.644 -0.048 1.483 1.00 89.81 105 PHE A N 1
ATOM 726 C CA . PHE A 1 105 ? 0.397 0.709 0.801 1.00 89.81 105 PHE A CA 1
ATOM 727 C C . PHE A 1 105 ? 1.379 -0.202 0.066 1.00 89.81 105 PHE A C 1
ATOM 729 O O . PHE A 1 105 ? 1.654 0.037 -1.106 1.00 89.81 105 PHE A O 1
ATOM 736 N N . ILE A 1 106 ? 1.886 -1.252 0.721 1.00 90.06 106 ILE A N 1
ATOM 737 C CA . ILE A 1 106 ? 2.834 -2.185 0.093 1.00 90.06 106 ILE A CA 1
ATOM 738 C C . ILE A 1 106 ? 2.189 -2.900 -1.091 1.00 90.06 106 ILE A C 1
ATOM 740 O O . ILE A 1 106 ? 2.796 -2.982 -2.157 1.00 90.06 106 ILE A O 1
ATOM 744 N N . GLU A 1 107 ? 0.963 -3.394 -0.923 1.00 91.06 107 GLU A N 1
ATOM 745 C CA . GLU A 1 107 ? 0.268 -4.106 -1.996 1.00 91.06 107 GLU A CA 1
ATOM 746 C C . GLU A 1 107 ? 0.013 -3.187 -3.198 1.00 91.06 107 GLU A C 1
ATOM 748 O O . GLU A 1 107 ? 0.320 -3.537 -4.338 1.00 91.06 107 GLU A O 1
ATOM 753 N N . ALA A 1 108 ? -0.458 -1.964 -2.949 1.00 88.56 108 ALA A N 1
ATOM 754 C CA . ALA A 1 108 ? -0.646 -0.962 -3.990 1.00 88.56 108 ALA A CA 1
ATOM 755 C C . ALA A 1 108 ? 0.670 -0.545 -4.669 1.00 88.56 108 ALA A C 1
ATOM 757 O O . ALA A 1 108 ? 0.716 -0.412 -5.892 1.00 88.56 108 ALA A O 1
ATOM 758 N N . ALA A 1 109 ? 1.753 -0.394 -3.905 1.00 86.19 109 ALA A N 1
ATOM 759 C CA . ALA A 1 109 ? 3.072 -0.095 -4.452 1.00 86.19 109 ALA A CA 1
ATOM 760 C C . ALA A 1 109 ? 3.591 -1.242 -5.337 1.00 86.19 109 ALA A C 1
ATOM 762 O O . ALA A 1 109 ? 4.134 -0.986 -6.412 1.00 86.19 109 ALA A O 1
ATOM 763 N N . ASN A 1 110 ? 3.366 -2.501 -4.946 1.00 87.12 110 ASN A N 1
ATOM 764 C CA . ASN A 1 110 ? 3.716 -3.668 -5.760 1.00 87.12 110 ASN A CA 1
ATOM 765 C C . ASN A 1 110 ? 2.946 -3.695 -7.085 1.00 87.12 110 ASN A C 1
ATOM 767 O O . ASN A 1 110 ? 3.539 -3.959 -8.132 1.00 87.12 110 ASN A O 1
ATOM 771 N N . LEU A 1 111 ? 1.651 -3.358 -7.067 1.00 85.25 111 LEU A N 1
ATOM 772 C CA . LEU A 1 111 ? 0.845 -3.246 -8.289 1.00 85.25 111 LEU A CA 1
ATOM 773 C C . LEU A 1 111 ? 1.385 -2.175 -9.248 1.00 85.25 111 LEU A C 1
ATOM 775 O O . LEU A 1 111 ? 1.236 -2.304 -10.463 1.00 85.25 111 LEU A O 1
ATOM 779 N N . ARG A 1 112 ? 2.059 -1.148 -8.723 1.00 82.75 112 ARG A N 1
ATOM 780 C CA . ARG A 1 112 ? 2.658 -0.069 -9.512 1.00 82.75 112 ARG A CA 1
ATOM 781 C C . ARG A 1 112 ? 4.013 -0.428 -10.142 1.00 82.75 112 ARG A C 1
ATOM 783 O O . ARG A 1 112 ? 4.378 0.159 -11.161 1.00 82.75 112 ARG A O 1
ATOM 790 N N . VAL A 1 113 ? 4.747 -1.411 -9.615 1.00 82.06 113 VAL A N 1
ATOM 791 C CA . VAL A 1 113 ? 6.082 -1.778 -10.137 1.00 82.06 113 VAL A CA 1
ATOM 792 C C . VAL A 1 113 ? 6.030 -2.189 -11.612 1.00 82.06 113 VAL A C 1
ATOM 794 O O . VAL A 1 113 ? 6.897 -1.790 -12.391 1.00 82.06 113 VAL A O 1
ATOM 797 N N . HIS A 1 114 ? 5.010 -2.946 -12.021 1.00 77.62 114 HIS A N 1
ATOM 798 C CA . HIS A 1 114 ? 4.863 -3.396 -13.407 1.00 77.62 114 HIS A CA 1
ATOM 799 C C . HIS A 1 114 ? 4.630 -2.256 -14.413 1.00 77.62 114 HIS A C 1
ATOM 801 O O . HIS A 1 114 ? 5.421 -2.153 -15.355 1.00 77.62 114 HIS A O 1
ATOM 807 N N . PRO A 1 115 ? 3.623 -1.375 -14.244 1.00 78.31 115 PRO A N 1
ATOM 808 C CA . PRO A 1 115 ? 3.402 -0.273 -15.177 1.00 78.31 115 PRO A CA 1
ATOM 809 C C . PRO A 1 115 ? 4.541 0.755 -15.168 1.00 78.31 115 PRO A C 1
ATOM 811 O O . PRO A 1 115 ? 4.864 1.302 -16.220 1.00 78.31 115 PRO A O 1
ATOM 814 N N . ASP A 1 116 ? 5.187 1.010 -14.024 1.00 82.12 116 ASP A N 1
ATOM 815 C CA . ASP A 1 116 ? 6.337 1.926 -13.965 1.00 82.12 116 ASP A CA 1
ATOM 816 C C . ASP A 1 116 ? 7.540 1.350 -14.729 1.00 82.12 116 ASP A C 1
ATOM 818 O O . ASP A 1 116 ? 8.146 2.050 -15.542 1.00 82.12 116 ASP A O 1
ATOM 822 N N . SER A 1 117 ? 7.834 0.057 -14.542 1.00 81.94 117 SER A N 1
ATOM 823 C CA . SER A 1 117 ? 8.901 -0.633 -15.281 1.00 81.94 117 SER A CA 1
ATOM 824 C C . SER A 1 117 ? 8.620 -0.646 -16.781 1.00 81.94 117 SER A C 1
ATOM 826 O O . SER A 1 117 ? 9.521 -0.410 -17.582 1.00 81.94 117 SER A O 1
ATOM 828 N N . TYR A 1 118 ? 7.366 -0.885 -17.168 1.00 82.56 118 TYR A N 1
ATOM 829 C CA . TYR A 1 118 ? 6.950 -0.884 -18.565 1.00 82.56 118 TYR A CA 1
ATOM 830 C C . TYR A 1 118 ? 7.161 0.484 -19.231 1.00 82.56 118 TYR A C 1
ATOM 832 O O . TYR A 1 118 ? 7.802 0.571 -20.278 1.00 82.56 118 TYR A O 1
ATOM 840 N N . VAL A 1 119 ? 6.681 1.566 -18.604 1.00 84.75 119 VAL A N 1
ATOM 841 C CA . VAL A 1 119 ? 6.848 2.936 -19.121 1.00 84.75 119 VAL A CA 1
ATOM 842 C C . VAL A 1 119 ? 8.328 3.312 -19.217 1.00 84.75 119 VAL A C 1
ATOM 844 O O . VAL A 1 119 ? 8.742 3.900 -20.218 1.00 84.75 119 VAL A O 1
ATOM 847 N N . PHE A 1 120 ? 9.127 2.940 -18.215 1.00 88.25 120 PHE A N 1
ATOM 848 C CA . PHE A 1 120 ? 10.570 3.162 -18.218 1.00 88.25 120 PHE A CA 1
ATOM 849 C C . PHE A 1 120 ? 11.255 2.450 -19.394 1.00 88.25 120 PHE A C 1
ATOM 851 O O . PHE A 1 120 ? 11.918 3.100 -20.202 1.00 88.25 120 PHE A O 1
ATOM 858 N N . TRP A 1 121 ? 11.047 1.136 -19.539 1.00 86.06 121 TRP A N 1
ATOM 859 C CA . TRP A 1 121 ? 11.669 0.355 -20.612 1.00 86.06 121 TRP A CA 1
ATOM 860 C C . TRP A 1 121 ? 11.216 0.799 -21.998 1.00 86.06 121 TRP A C 1
ATOM 862 O O . TRP A 1 121 ? 12.029 0.845 -22.917 1.00 86.06 121 TRP A O 1
ATOM 872 N N . ARG A 1 122 ? 9.949 1.193 -22.154 1.00 87.62 122 ARG A N 1
ATOM 873 C CA . ARG A 1 122 ? 9.446 1.756 -23.409 1.00 87.62 122 ARG A CA 1
ATOM 874 C C . ARG A 1 122 ? 10.181 3.042 -23.790 1.00 87.62 122 ARG A C 1
ATOM 876 O O . ARG A 1 122 ? 10.602 3.179 -24.938 1.00 87.62 122 ARG A O 1
ATOM 883 N N . GLY A 1 123 ? 10.343 3.968 -22.843 1.00 89.94 123 GLY A N 1
ATOM 884 C CA . GLY A 1 123 ? 11.076 5.216 -23.067 1.00 89.94 123 GLY A CA 1
ATOM 885 C C . GLY A 1 123 ? 12.539 4.967 -23.431 1.00 89.94 123 GLY A C 1
ATOM 886 O O . GLY A 1 123 ? 13.057 5.582 -24.362 1.00 89.94 123 GLY A O 1
ATOM 887 N N . GLU A 1 124 ? 13.179 4.012 -22.757 1.00 90.94 124 GLU A N 1
ATOM 888 C CA . GLU A 1 124 ? 14.579 3.676 -23.004 1.00 90.94 124 GLU A CA 1
ATOM 889 C C . GLU A 1 124 ? 14.781 2.975 -24.356 1.00 90.94 124 GLU A C 1
ATOM 891 O O . GLU A 1 124 ? 15.674 3.351 -25.114 1.00 90.94 124 GLU A O 1
ATOM 896 N N . CYS A 1 125 ? 13.904 2.035 -24.727 1.00 90.12 125 CYS A N 1
ATOM 897 C CA . CYS A 1 125 ? 13.907 1.429 -26.060 1.00 90.12 125 CYS A CA 1
ATOM 898 C C . CYS A 1 125 ? 13.697 2.490 -27.150 1.00 90.12 125 CYS A C 1
ATOM 900 O O . CYS A 1 125 ? 14.455 2.527 -28.118 1.00 90.12 125 CYS A O 1
ATOM 902 N N . ALA A 1 126 ? 12.727 3.398 -26.984 1.00 89.88 126 ALA A N 1
ATOM 903 C CA . ALA A 1 126 ? 12.518 4.489 -27.935 1.00 89.88 126 ALA A CA 1
ATOM 904 C C . ALA A 1 126 ? 13.777 5.359 -28.077 1.00 89.88 126 ALA A C 1
ATOM 906 O O . ALA A 1 126 ? 14.197 5.629 -29.198 1.00 89.88 126 ALA A O 1
ATOM 907 N N . ARG A 1 127 ? 14.426 5.718 -26.960 1.00 90.25 127 ARG A N 1
ATOM 908 C CA . ARG A 1 127 ? 15.662 6.516 -26.933 1.00 90.25 127 ARG A CA 1
ATOM 909 C C . ARG A 1 127 ? 16.822 5.831 -27.655 1.00 90.25 127 ARG A C 1
ATOM 911 O O . ARG A 1 127 ? 17.514 6.478 -28.440 1.00 90.25 127 ARG A O 1
ATOM 918 N N . ILE A 1 128 ? 17.037 4.541 -27.393 1.00 88.50 128 ILE A N 1
ATOM 919 C CA . ILE A 1 128 ? 18.126 3.754 -27.985 1.00 88.50 128 ILE A CA 1
ATOM 920 C C . ILE A 1 128 ? 17.919 3.604 -29.497 1.00 88.50 128 ILE A C 1
ATOM 922 O O . ILE A 1 128 ? 18.838 3.879 -30.264 1.00 88.50 128 ILE A O 1
ATOM 926 N N . PHE A 1 129 ? 16.711 3.235 -29.935 1.00 86.38 129 PHE A N 1
ATOM 927 C CA . PHE A 1 129 ? 16.424 2.994 -31.353 1.00 86.38 129 PHE A CA 1
ATOM 928 C C . PHE A 1 129 ? 16.185 4.278 -32.168 1.00 86.38 129 PHE A C 1
ATOM 930 O O . PHE A 1 129 ? 16.255 4.234 -33.394 1.00 86.38 129 PHE A O 1
ATOM 937 N N . SER A 1 130 ? 15.949 5.429 -31.526 1.00 88.69 130 SER A N 1
ATOM 938 C CA . SER A 1 130 ? 15.870 6.733 -32.208 1.00 88.69 130 SER A CA 1
ATOM 939 C C . SER A 1 130 ? 17.208 7.479 -32.289 1.00 88.69 130 SER A C 1
ATOM 941 O O . SER A 1 130 ? 17.300 8.507 -32.960 1.00 88.69 130 SER A O 1
ATOM 943 N N . SER A 1 131 ? 18.224 7.020 -31.557 1.00 88.94 131 SER A N 1
ATOM 944 C CA . SER A 1 131 ? 19.540 7.655 -31.478 1.00 88.94 131 SER A CA 1
ATOM 945 C C . SER A 1 131 ? 20.348 7.402 -32.753 1.00 88.94 131 SER A C 1
ATOM 947 O O . SER A 1 131 ? 20.614 6.253 -33.094 1.00 88.94 131 SER A O 1
ATOM 949 N N . LYS A 1 132 ? 20.775 8.463 -33.450 1.00 86.06 132 LYS A N 1
ATOM 950 C CA . LYS A 1 132 ? 21.629 8.327 -34.647 1.00 86.06 132 LYS A CA 1
ATOM 951 C C . LYS A 1 132 ? 23.015 7.784 -34.297 1.00 86.06 132 LYS A C 1
ATOM 953 O O . LYS A 1 132 ? 23.518 6.917 -35.002 1.00 86.06 132 LYS A O 1
ATOM 958 N N . ASP A 1 133 ? 23.561 8.222 -33.168 1.00 85.75 133 ASP A N 1
ATOM 959 C CA . ASP A 1 133 ? 24.920 7.920 -32.710 1.00 85.75 133 ASP A CA 1
ATOM 960 C C . ASP A 1 133 ? 25.136 6.418 -32.449 1.00 85.75 133 ASP A C 1
ATOM 962 O O . ASP A 1 133 ? 26.239 5.893 -32.590 1.00 85.75 133 ASP A O 1
ATOM 966 N N . VAL A 1 134 ? 24.069 5.696 -32.089 1.00 82.00 134 VAL A N 1
ATOM 967 C CA . VAL A 1 134 ? 24.117 4.249 -31.813 1.00 82.00 134 VAL A CA 1
ATOM 968 C C . VAL A 1 134 ? 24.314 3.428 -33.093 1.00 82.00 134 VAL A C 1
ATOM 970 O O . VAL A 1 134 ? 24.927 2.361 -33.043 1.00 82.00 134 VAL A O 1
ATOM 973 N N . PHE A 1 135 ? 23.849 3.936 -34.238 1.00 82.50 135 PHE A N 1
ATOM 974 C CA . PHE A 1 135 ? 23.893 3.237 -35.526 1.00 82.50 135 PHE A CA 1
ATOM 975 C C . PHE A 1 135 ? 25.021 3.711 -36.453 1.00 82.50 135 PHE A C 1
ATOM 977 O O . PHE A 1 135 ? 25.148 3.192 -37.559 1.00 82.50 135 PHE A O 1
ATOM 984 N N . GLU A 1 136 ? 25.866 4.652 -36.021 1.00 89.81 136 GLU A N 1
ATOM 985 C CA . GLU A 1 136 ? 27.041 5.076 -36.802 1.00 89.81 136 GLU A CA 1
ATOM 986 C C . GLU A 1 136 ? 28.142 4.004 -36.845 1.00 89.81 136 GLU A C 1
ATOM 988 O O . GLU A 1 136 ? 28.912 3.939 -37.803 1.00 89.81 136 GLU A O 1
ATOM 993 N N . SER A 1 137 ? 28.208 3.140 -35.828 1.00 87.88 137 SER A N 1
ATOM 994 C CA . SER A 1 137 ? 29.166 2.037 -35.738 1.00 87.88 137 SER A CA 1
ATOM 995 C C . SER A 1 137 ? 28.445 0.695 -35.810 1.00 87.88 137 SER A C 1
ATOM 997 O O . SER A 1 137 ? 27.618 0.372 -34.955 1.00 87.88 137 SER A O 1
ATOM 999 N N . GLU A 1 138 ? 28.812 -0.124 -36.796 1.00 88.38 138 GLU A N 1
ATOM 1000 C CA . GLU A 1 138 ? 28.240 -1.458 -37.022 1.00 88.38 138 GLU A CA 1
ATOM 1001 C C . GLU A 1 138 ? 28.431 -2.382 -35.802 1.00 88.38 138 GLU A C 1
ATOM 1003 O O . GLU A 1 138 ? 27.540 -3.153 -35.443 1.00 88.38 138 GLU A O 1
ATOM 1008 N N . ALA A 1 139 ? 29.553 -2.234 -35.087 1.00 86.25 139 ALA A N 1
ATOM 1009 C CA . ALA A 1 139 ? 29.832 -2.984 -33.862 1.00 86.25 139 ALA A CA 1
ATOM 1010 C C . ALA A 1 139 ? 28.906 -2.584 -32.698 1.00 86.25 139 ALA A C 1
ATOM 1012 O O . ALA A 1 139 ? 28.459 -3.442 -31.934 1.00 86.25 139 ALA A O 1
ATOM 1013 N N . THR A 1 140 ? 28.592 -1.291 -32.570 1.00 84.38 140 THR A N 1
ATOM 1014 C CA . THR A 1 140 ? 27.701 -0.780 -31.518 1.00 84.38 140 THR A CA 1
ATOM 1015 C C . THR A 1 140 ? 26.253 -1.172 -31.802 1.00 84.38 140 THR A C 1
ATOM 1017 O O . THR A 1 140 ? 25.553 -1.621 -30.895 1.00 84.38 140 THR A O 1
ATOM 1020 N N . ALA A 1 141 ? 25.832 -1.097 -33.067 1.00 85.62 141 ALA A N 1
ATOM 1021 C CA . ALA A 1 141 ? 24.509 -1.532 -33.500 1.00 85.62 141 ALA A CA 1
ATOM 1022 C C . ALA A 1 141 ? 24.274 -3.027 -33.216 1.00 85.62 141 ALA A C 1
ATOM 1024 O O . ALA A 1 141 ? 23.234 -3.388 -32.666 1.00 85.62 141 ALA A O 1
ATOM 1025 N N . ALA A 1 142 ? 25.257 -3.888 -33.508 1.00 88.06 142 ALA A N 1
ATOM 1026 C CA . ALA A 1 142 ? 25.158 -5.325 -33.248 1.00 88.06 142 ALA A CA 1
ATOM 1027 C C . ALA A 1 142 ? 25.069 -5.656 -31.746 1.00 88.06 142 ALA A C 1
ATOM 1029 O O . ALA A 1 142 ? 24.259 -6.492 -31.345 1.00 88.06 142 ALA A O 1
ATOM 1030 N N . MET A 1 143 ? 25.857 -4.980 -30.897 1.00 86.75 143 MET A N 1
ATOM 1031 C CA . MET A 1 143 ? 25.778 -5.166 -29.440 1.00 86.75 143 MET A CA 1
ATOM 1032 C C . MET A 1 143 ? 24.429 -4.725 -28.869 1.00 86.75 143 MET A C 1
ATOM 1034 O O . MET A 1 143 ? 23.884 -5.387 -27.981 1.00 86.75 143 MET A O 1
ATOM 1038 N N . VAL A 1 144 ? 23.895 -3.608 -29.367 1.00 88.25 144 VAL A N 1
ATOM 1039 C CA . VAL A 1 144 ? 22.600 -3.083 -28.931 1.00 88.25 144 VAL A CA 1
ATOM 1040 C C . VAL A 1 144 ? 21.464 -4.005 -29.365 1.00 88.25 144 VAL A C 1
ATOM 1042 O O . VAL A 1 144 ? 20.590 -4.302 -28.549 1.00 88.25 144 VAL A O 1
ATOM 1045 N N . AS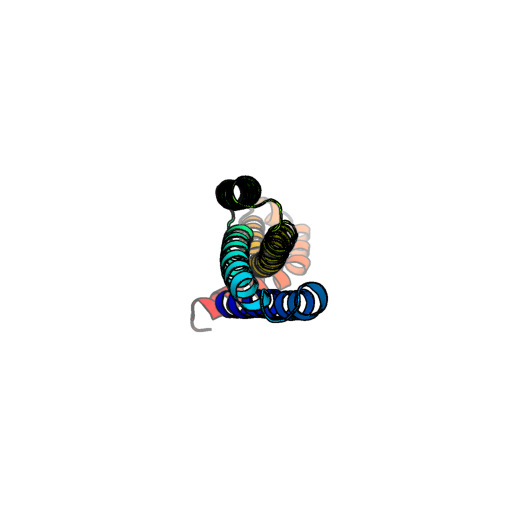P A 1 145 ? 21.491 -4.513 -30.598 1.00 88.38 145 ASP A N 1
ATOM 1046 C CA . ASP A 1 145 ? 20.466 -5.440 -31.082 1.00 88.38 145 ASP A CA 1
ATOM 1047 C C . ASP A 1 145 ? 20.488 -6.775 -30.315 1.00 88.38 145 ASP A C 1
ATOM 1049 O O . ASP A 1 145 ? 19.437 -7.253 -29.880 1.00 88.38 145 ASP A O 1
ATOM 1053 N N . ASP A 1 146 ? 21.662 -7.349 -30.032 1.00 90.62 146 ASP A N 1
ATOM 1054 C CA . ASP A 1 146 ? 21.741 -8.605 -29.267 1.00 90.62 146 ASP A CA 1
ATOM 1055 C C . ASP A 1 146 ? 21.288 -8.432 -27.803 1.00 90.62 146 ASP A C 1
ATOM 1057 O O . ASP A 1 146 ? 20.518 -9.243 -27.274 1.00 90.62 146 ASP A O 1
ATOM 1061 N N . SER A 1 147 ? 21.697 -7.331 -27.162 1.00 88.88 147 SER A N 1
ATOM 1062 C CA . SER A 1 147 ? 21.431 -7.098 -25.736 1.00 88.88 147 SER A CA 1
ATOM 1063 C C . SER A 1 147 ? 20.003 -6.625 -25.465 1.00 88.88 147 SER A C 1
ATOM 1065 O O . SER A 1 147 ? 19.361 -7.081 -24.516 1.00 88.88 147 SER A O 1
ATOM 1067 N N . PHE A 1 148 ? 19.486 -5.706 -26.286 1.00 88.62 148 PHE A N 1
ATOM 1068 C CA . PHE A 1 148 ? 18.231 -5.008 -26.002 1.00 88.62 148 PHE A CA 1
ATOM 1069 C C . PHE A 1 148 ? 17.063 -5.462 -26.874 1.00 88.62 148 PHE A C 1
ATOM 1071 O O . PHE A 1 148 ? 15.918 -5.281 -26.455 1.00 88.62 148 PHE A O 1
ATOM 1078 N N . SER A 1 149 ? 17.281 -6.110 -28.029 1.00 86.75 149 SER A N 1
ATOM 1079 C CA . SER A 1 149 ? 16.148 -6.448 -28.907 1.00 86.75 149 SER A CA 1
ATOM 1080 C C . SER A 1 149 ? 15.181 -7.450 -28.284 1.00 86.75 149 SER A C 1
ATOM 1082 O O . SER A 1 149 ? 13.985 -7.367 -28.548 1.00 86.75 149 SER A O 1
ATOM 1084 N N . LYS A 1 150 ? 15.649 -8.371 -27.429 1.00 88.69 150 LYS A N 1
ATOM 1085 C CA . LYS A 1 150 ? 14.768 -9.320 -26.723 1.00 88.69 150 LYS A CA 1
ATOM 1086 C C . LYS A 1 150 ? 13.855 -8.604 -25.728 1.00 88.69 150 LYS A C 1
ATOM 1088 O O . LYS A 1 150 ? 12.658 -8.879 -25.697 1.00 88.69 150 LYS A O 1
ATOM 1093 N N . ILE A 1 151 ? 14.410 -7.666 -24.959 1.00 86.88 151 ILE A N 1
ATOM 1094 C CA . ILE A 1 151 ? 13.669 -6.887 -23.959 1.00 86.88 151 ILE A CA 1
ATOM 1095 C C . ILE A 1 151 ? 12.698 -5.934 -24.663 1.00 86.88 151 ILE A C 1
ATOM 1097 O O . ILE A 1 151 ? 11.510 -5.938 -24.356 1.00 86.88 151 ILE A O 1
ATOM 1101 N N . CYS A 1 152 ? 13.164 -5.187 -25.667 1.00 88.38 152 CYS A N 1
ATOM 1102 C CA . CYS A 1 152 ? 12.326 -4.232 -26.391 1.00 88.38 152 CYS A CA 1
ATOM 1103 C C . CYS A 1 152 ? 11.210 -4.916 -27.195 1.00 88.38 152 CYS A C 1
ATOM 1105 O O . CYS A 1 152 ? 10.088 -4.417 -27.202 1.00 88.38 152 CYS A O 1
ATOM 1107 N N . ARG A 1 153 ? 11.460 -6.090 -27.801 1.00 86.75 153 ARG A N 1
ATOM 1108 C CA . ARG A 1 153 ? 10.396 -6.883 -28.445 1.00 86.75 153 ARG A CA 1
ATOM 1109 C C . ARG A 1 153 ? 9.372 -7.396 -27.442 1.00 86.75 153 ARG A C 1
ATOM 1111 O O . ARG A 1 153 ? 8.184 -7.353 -27.732 1.00 86.75 153 ARG A O 1
ATOM 1118 N N . ALA A 1 154 ? 9.804 -7.857 -26.268 1.00 85.19 154 ALA A N 1
ATOM 1119 C CA . ALA A 1 154 ? 8.873 -8.289 -25.227 1.00 85.19 154 ALA A CA 1
ATOM 1120 C C . ALA A 1 154 ? 7.969 -7.132 -24.763 1.00 85.19 154 ALA A C 1
ATOM 1122 O O . ALA A 1 154 ? 6.760 -7.312 -24.642 1.00 85.19 154 ALA A O 1
ATOM 1123 N N . VAL A 1 155 ? 8.538 -5.936 -24.577 1.00 84.50 155 VAL A N 1
ATOM 1124 C CA . VAL A 1 155 ? 7.789 -4.722 -24.214 1.00 84.50 155 VAL A CA 1
ATOM 1125 C C . VAL A 1 155 ? 6.789 -4.345 -25.316 1.00 84.50 155 VAL A C 1
ATOM 1127 O O . VAL A 1 155 ? 5.605 -4.211 -25.030 1.00 84.50 155 VAL A O 1
ATOM 1130 N N . LEU A 1 156 ? 7.220 -4.268 -26.578 1.00 80.62 156 LEU A N 1
ATOM 1131 C CA . LEU A 1 156 ? 6.352 -3.900 -27.708 1.00 80.62 156 LEU A CA 1
ATOM 1132 C C . LEU A 1 156 ? 5.221 -4.912 -27.961 1.00 80.62 156 LEU A C 1
ATOM 1134 O O . LEU A 1 156 ? 4.083 -4.512 -28.189 1.00 80.62 156 LEU A O 1
ATOM 1138 N N . ASN A 1 157 ? 5.503 -6.215 -27.853 1.00 81.75 157 ASN A N 1
ATOM 1139 C CA . ASN A 1 157 ? 4.486 -7.262 -28.012 1.00 81.75 157 ASN A CA 1
ATOM 1140 C C . ASN A 1 157 ? 3.413 -7.211 -26.912 1.00 81.75 157 ASN A C 1
ATOM 1142 O O . ASN A 1 157 ? 2.270 -7.604 -27.145 1.00 81.75 157 ASN A O 1
ATOM 1146 N N . THR A 1 158 ? 3.781 -6.750 -25.712 1.00 76.62 158 THR A N 1
ATOM 1147 C CA . THR A 1 158 ? 2.820 -6.544 -24.620 1.00 76.62 158 THR A CA 1
ATOM 1148 C C . THR A 1 158 ? 1.868 -5.391 -24.965 1.00 76.62 158 THR A C 1
ATOM 1150 O O . THR A 1 158 ? 0.669 -5.504 -24.729 1.00 76.62 158 THR A O 1
ATOM 1153 N N . GLU A 1 159 ? 2.363 -4.331 -25.621 1.00 68.31 159 GLU A N 1
ATOM 1154 C CA . GLU A 1 159 ? 1.536 -3.207 -26.091 1.00 68.31 159 GLU A CA 1
ATOM 1155 C C . GLU A 1 159 ? 0.508 -3.631 -27.146 1.00 68.31 159 GLU A C 1
ATOM 1157 O O . GLU A 1 159 ? -0.651 -3.227 -27.077 1.00 68.31 159 GLU A O 1
ATOM 1162 N N . GLU A 1 160 ? 0.908 -4.467 -28.110 1.00 70.00 160 GLU A N 1
ATOM 1163 C CA . GLU A 1 160 ? -0.011 -4.997 -29.129 1.00 70.00 160 GLU A CA 1
ATOM 1164 C C . GLU A 1 160 ? -1.145 -5.821 -28.514 1.00 70.00 160 GLU A C 1
ATOM 1166 O O . GLU A 1 160 ? -2.296 -5.702 -28.944 1.00 70.00 160 GLU A O 1
ATOM 1171 N N . GLN A 1 161 ? -0.836 -6.632 -27.495 1.00 75.19 161 GLN A N 1
ATOM 1172 C CA . GLN A 1 161 ? -1.843 -7.409 -26.773 1.00 75.19 161 GLN A CA 1
ATOM 1173 C C . GLN A 1 161 ? -2.818 -6.518 -26.000 1.00 75.19 161 GLN A C 1
ATOM 1175 O O . GLN A 1 161 ? -4.022 -6.770 -26.060 1.00 75.19 161 GLN A O 1
ATOM 1180 N N . ASP A 1 162 ? -2.326 -5.477 -25.328 1.00 67.94 162 ASP A N 1
ATOM 1181 C CA . ASP A 1 162 ? -3.169 -4.563 -24.549 1.00 67.94 162 ASP A CA 1
ATOM 1182 C C . ASP A 1 162 ? -4.022 -3.638 -25.440 1.00 67.94 162 ASP A C 1
ATOM 1184 O O . ASP A 1 162 ? -5.139 -3.275 -25.066 1.00 67.94 162 ASP A O 1
ATOM 1188 N N . LEU A 1 163 ? -3.540 -3.281 -26.638 1.00 67.88 163 LEU A N 1
ATOM 1189 C CA . LEU A 1 163 ? -4.258 -2.437 -27.604 1.00 67.88 163 LEU A CA 1
ATOM 1190 C C . LEU A 1 163 ? -5.190 -3.222 -28.543 1.00 67.88 163 LEU A C 1
ATOM 1192 O O . LEU A 1 163 ? -5.930 -2.612 -29.317 1.00 67.88 163 LEU A O 1
ATOM 1196 N N . GLY A 1 164 ? -5.164 -4.558 -28.493 1.00 64.81 164 GLY A N 1
ATOM 1197 C CA . GLY A 1 164 ? -5.974 -5.413 -29.364 1.00 64.81 164 GLY A CA 1
ATOM 1198 C C . GLY A 1 164 ? -5.634 -5.264 -30.850 1.00 64.81 164 GLY A C 1
ATOM 1199 O O . GLY A 1 164 ? -6.510 -5.440 -31.701 1.00 64.81 164 GLY A O 1
ATOM 1200 N N . LEU A 1 165 ? -4.388 -4.906 -31.171 1.00 58.97 165 LEU A N 1
ATOM 1201 C CA . LEU A 1 165 ? -3.950 -4.749 -32.554 1.00 58.97 165 LEU A CA 1
ATOM 1202 C C . LEU A 1 165 ? -3.742 -6.134 -33.199 1.00 58.97 165 LEU A C 1
ATOM 1204 O O . LEU A 1 165 ? -3.210 -7.043 -32.555 1.00 58.97 165 LEU A O 1
ATOM 1208 N N . PRO A 1 166 ? -4.196 -6.337 -34.449 1.00 53.56 166 PRO A N 1
ATOM 1209 C CA . PRO A 1 166 ? -4.003 -7.602 -35.149 1.00 53.56 166 PRO A CA 1
ATOM 1210 C C . PRO A 1 166 ? -2.518 -7.817 -35.484 1.00 53.56 166 PRO A C 1
ATOM 1212 O O . PRO A 1 166 ? -1.861 -6.894 -35.960 1.00 53.56 166 PRO A O 1
ATOM 1215 N N . ARG A 1 167 ? -2.034 -9.043 -35.239 1.00 57.22 167 ARG A N 1
ATOM 1216 C CA . ARG A 1 167 ? -0.685 -9.525 -35.595 1.00 57.22 167 ARG A CA 1
ATOM 1217 C C . ARG A 1 167 ? -0.479 -9.660 -37.099 1.00 57.22 167 ARG A C 1
ATOM 1219 O O . ARG A 1 167 ? -1.454 -10.045 -37.785 1.00 57.22 167 ARG A O 1
#

Secondary structure (DSSP, 8-state):
---HHHHHHHHHHHHHHHHHHHHHHHH-HHHHHHHHHHHHHHHHHHHHHHHHHHH--STHHHHHHHHHHHHHHHHHHHHHHH-GGGHHHHHHHHHHHHHHHHHHHHHHHHHHHHHHHHHHHHHHHHHHHH-TTTSSSHHHHHHHHHHHHHHHHHHHHHHHHHHT---

Radius of gyration: 24.29 Å; chains: 1; bounding box: 49×27×68 Å

Foldseek 3Di:
DDDLVNLLVCQLVVLLVVLLVVCCVPPNDPPSVVLSVLLSVLLNLLLVLQLCLLQDPDPVNVVSVVVSVVVLVVVLVVCCVPDVVCVVSNVSNVSSSVSSNVSNNVVNNVVVVVVVVLVVLQVVVCVCVVDPVQPPDPVSVVVCCVPNVVVNVVSVVVVCVVVVPDD